Protein AF-A0A706BNC9-F1 (afdb_monomer)

Mean predicted aligned error: 5.41 Å

InterPro domains:
  IPR005119 LysR, substrate-binding [PF03466] (3-80)
  IPR058163 LysR-type transcriptional regulator, proteobacterial-type [PTHR30537] (3-82)

pLDDT: mean 89.63, std 9.13, range [45.84, 97.44]

Structure (mmCIF, N/CA/C/O backbone):
data_AF-A0A706BNC9-F1
#
_entry.id   AF-A0A706BNC9-F1
#
loop_
_atom_site.group_PDB
_atom_site.id
_atom_site.type_symbol
_atom_site.label_atom_id
_atom_site.label_alt_id
_atom_site.label_comp_id
_atom_site.label_asym_id
_atom_site.label_entity_id
_atom_site.label_seq_id
_atom_site.pdbx_PDB_ins_code
_atom_site.Cartn_x
_atom_site.Cartn_y
_atom_site.Cartn_z
_atom_site.occupancy
_atom_site.B_iso_or_equiv
_atom_site.auth_seq_id
_atom_site.auth_comp_id
_atom_site.auth_asym_id
_atom_site.auth_atom_id
_atom_site.pdbx_PDB_model_num
ATOM 1 N N . HIS A 1 1 ? 25.119 -9.333 -6.283 1.00 66.69 1 HIS A N 1
ATOM 2 C CA . HIS A 1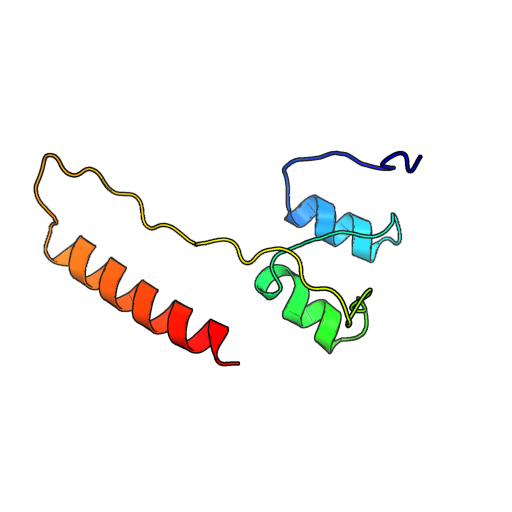 1 ? 24.592 -8.260 -5.416 1.00 66.69 1 HIS A CA 1
ATOM 3 C C . HIS A 1 1 ? 23.790 -7.303 -6.277 1.00 66.69 1 HIS A C 1
ATOM 5 O O . HIS A 1 1 ? 24.324 -6.835 -7.273 1.00 66.69 1 HIS A O 1
ATOM 11 N N . PHE A 1 2 ? 22.519 -7.073 -5.948 1.00 83.94 2 PHE A N 1
ATOM 12 C CA . PHE A 1 2 ? 21.698 -6.066 -6.621 1.00 83.94 2 PHE A CA 1
ATOM 13 C C . PHE A 1 2 ? 21.837 -4.737 -5.876 1.00 83.94 2 PHE A C 1
ATOM 15 O O . PHE A 1 2 ? 21.758 -4.719 -4.649 1.00 83.94 2 PHE A O 1
ATOM 22 N N . THR A 1 3 ? 22.054 -3.648 -6.611 1.00 91.62 3 THR A N 1
ATOM 23 C CA . THR A 1 3 ? 22.122 -2.291 -6.053 1.00 91.62 3 THR A CA 1
ATOM 24 C C . THR A 1 3 ? 20.833 -1.557 -6.420 1.00 91.62 3 THR A C 1
ATOM 26 O O . THR A 1 3 ? 20.505 -1.508 -7.610 1.00 91.62 3 THR A O 1
ATOM 29 N N . PRO A 1 4 ? 20.083 -1.004 -5.450 1.00 93.94 4 PRO A N 1
ATOM 30 C CA . PRO A 1 4 ? 18.865 -0.259 -5.749 1.00 93.94 4 PRO A CA 1
ATOM 31 C C . PRO A 1 4 ? 19.190 0.989 -6.577 1.00 93.94 4 PRO A C 1
ATOM 33 O O . PRO A 1 4 ? 20.153 1.700 -6.292 1.00 93.94 4 PRO A O 1
ATOM 36 N N . ARG A 1 5 ? 18.376 1.262 -7.603 1.00 94.56 5 ARG A N 1
ATOM 37 C CA . ARG A 1 5 ? 18.507 2.470 -8.441 1.00 94.56 5 ARG A CA 1
ATOM 38 C C . ARG A 1 5 ? 17.896 3.712 -7.790 1.00 94.56 5 ARG A C 1
ATOM 40 O O . ARG A 1 5 ? 18.309 4.823 -8.093 1.00 94.56 5 ARG A O 1
ATOM 47 N N . MET A 1 6 ? 16.924 3.514 -6.904 1.00 95.69 6 MET A N 1
ATOM 48 C CA . MET A 1 6 ? 16.221 4.556 -6.164 1.00 95.69 6 MET A CA 1
ATOM 49 C C . MET A 1 6 ? 15.842 4.010 -4.785 1.00 95.69 6 MET A C 1
ATOM 51 O O . MET A 1 6 ? 15.471 2.843 -4.667 1.00 95.69 6 MET A O 1
ATOM 55 N N . ILE A 1 7 ? 15.950 4.845 -3.749 1.00 96.31 7 ILE A N 1
ATOM 56 C CA . ILE A 1 7 ? 15.561 4.513 -2.373 1.00 96.31 7 ILE A CA 1
ATOM 57 C C . ILE A 1 7 ? 14.699 5.658 -1.843 1.00 96.31 7 ILE A C 1
ATOM 59 O O . ILE A 1 7 ? 15.121 6.813 -1.863 1.00 96.31 7 ILE A O 1
ATOM 63 N N . THR A 1 8 ? 13.498 5.338 -1.372 1.00 96.50 8 THR A N 1
ATOM 64 C CA . THR A 1 8 ? 12.584 6.275 -0.711 1.00 96.50 8 THR A CA 1
ATOM 65 C C . THR A 1 8 ? 11.608 5.497 0.169 1.00 96.50 8 THR A C 1
ATOM 67 O O . THR A 1 8 ? 11.454 4.286 0.011 1.00 96.50 8 THR A O 1
ATOM 70 N N . THR A 1 9 ? 10.947 6.190 1.090 1.00 95.69 9 THR A N 1
ATOM 71 C CA . THR A 1 9 ? 9.856 5.651 1.914 1.00 95.69 9 THR A CA 1
ATOM 72 C C . THR A 1 9 ? 8.471 6.009 1.371 1.00 95.69 9 THR A C 1
ATOM 74 O O . THR A 1 9 ? 7.468 5.598 1.945 1.00 95.69 9 THR A O 1
ATOM 77 N N . ASP A 1 10 ? 8.396 6.800 0.298 1.00 96.69 10 ASP A N 1
ATOM 78 C CA . ASP A 1 10 ? 7.137 7.189 -0.338 1.00 96.69 10 ASP A CA 1
ATOM 79 C C . ASP A 1 10 ? 6.708 6.145 -1.380 1.00 96.69 10 ASP A C 1
ATOM 81 O O . ASP A 1 10 ? 7.339 5.979 -2.426 1.00 96.69 10 ASP A O 1
ATOM 85 N N . MET A 1 11 ? 5.609 5.450 -1.094 1.00 95.81 11 MET A N 1
ATOM 86 C CA . MET A 1 11 ? 5.064 4.405 -1.958 1.00 95.81 11 MET A CA 1
ATOM 87 C C . MET A 1 11 ? 4.487 4.939 -3.276 1.00 95.81 11 MET A C 1
ATOM 89 O O . MET A 1 11 ? 4.548 4.233 -4.282 1.00 95.81 11 MET A O 1
ATOM 93 N N . LEU A 1 12 ? 3.964 6.171 -3.309 1.00 96.25 12 LEU A N 1
ATOM 94 C CA . LEU A 1 12 ? 3.488 6.776 -4.558 1.00 96.25 12 LEU A CA 1
ATOM 95 C C . LEU A 1 12 ? 4.673 7.056 -5.479 1.00 96.25 12 LEU A C 1
ATOM 97 O O . LEU A 1 12 ? 4.648 6.660 -6.640 1.00 96.25 12 LEU A O 1
ATOM 101 N N . ALA A 1 13 ? 5.747 7.641 -4.944 1.00 97.19 13 ALA A N 1
ATOM 102 C CA . ALA A 1 13 ? 6.968 7.875 -5.713 1.00 97.19 13 ALA A CA 1
ATOM 103 C C . ALA A 1 13 ? 7.568 6.566 -6.258 1.00 97.19 13 ALA A C 1
ATOM 105 O O . ALA A 1 13 ? 8.043 6.529 -7.392 1.00 97.19 13 ALA A O 1
ATOM 106 N N . LEU A 1 14 ? 7.518 5.484 -5.475 1.00 97.38 14 LEU A N 1
ATOM 107 C CA . LEU A 1 14 ? 7.959 4.163 -5.924 1.00 97.38 14 LEU A CA 1
ATOM 108 C C . LEU A 1 14 ? 7.090 3.596 -7.057 1.00 97.38 14 LEU A C 1
ATOM 110 O O . LEU A 1 14 ? 7.636 3.011 -7.993 1.00 97.38 14 LEU A O 1
ATOM 114 N N . ARG A 1 15 ? 5.764 3.784 -7.008 1.00 96.81 15 ARG A N 1
ATOM 115 C CA . ARG A 1 15 ? 4.868 3.384 -8.104 1.00 96.81 15 ARG A CA 1
ATOM 116 C C . ARG A 1 15 ? 5.188 4.153 -9.380 1.00 96.81 15 ARG A C 1
ATOM 118 O O . ARG A 1 15 ? 5.396 3.529 -10.414 1.00 96.81 15 ARG A O 1
ATOM 125 N N . GLU A 1 16 ? 5.286 5.479 -9.303 1.00 97.06 16 GLU A N 1
ATOM 126 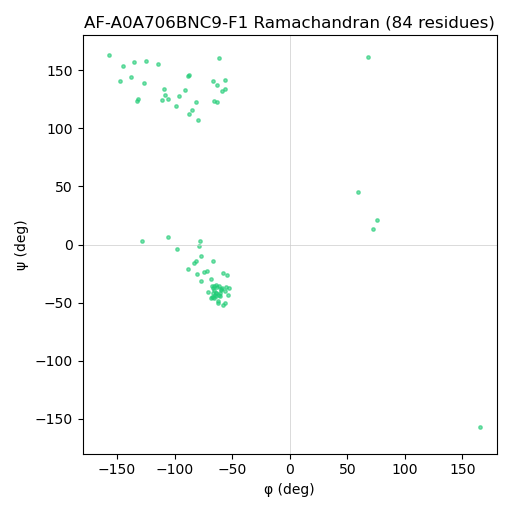C CA . GLU A 1 16 ? 5.610 6.310 -10.470 1.00 97.06 16 GLU A CA 1
ATOM 127 C C . GLU A 1 16 ? 6.991 5.960 -11.051 1.00 97.06 16 GLU A C 1
ATOM 129 O O . GLU A 1 16 ? 7.175 5.929 -12.266 1.00 97.06 16 GLU A O 1
ATOM 134 N N . ALA A 1 17 ? 7.964 5.610 -10.203 1.00 97.44 17 ALA A N 1
ATOM 135 C CA . ALA A 1 17 ? 9.265 5.127 -10.657 1.00 97.44 17 ALA A CA 1
ATOM 136 C C . ALA A 1 17 ? 9.165 3.787 -11.413 1.00 97.44 17 ALA A C 1
ATOM 138 O O . ALA A 1 17 ? 9.823 3.615 -12.441 1.00 97.44 17 ALA A O 1
ATOM 139 N N . ALA A 1 18 ? 8.343 2.845 -10.939 1.00 96.88 18 ALA A N 1
ATOM 140 C CA . ALA A 1 18 ? 8.104 1.582 -11.641 1.00 96.88 18 ALA A CA 1
ATOM 141 C C . ALA A 1 18 ? 7.419 1.812 -12.998 1.00 96.88 18 ALA A C 1
ATOM 143 O O . ALA A 1 18 ? 7.877 1.280 -14.008 1.00 96.88 18 ALA A O 1
ATOM 144 N N . MET A 1 19 ? 6.409 2.685 -13.034 1.00 97.12 19 MET A N 1
ATOM 145 C CA . MET A 1 19 ? 5.721 3.116 -14.258 1.00 97.12 19 MET A CA 1
ATOM 146 C C . MET A 1 19 ? 6.672 3.769 -15.269 1.00 97.12 19 MET A C 1
ATOM 148 O O . MET A 1 19 ? 6.567 3.547 -16.472 1.00 97.12 19 MET A O 1
ATOM 152 N N . ALA A 1 20 ? 7.652 4.535 -14.784 1.00 97.19 20 ALA A N 1
ATOM 153 C CA . ALA A 1 20 ? 8.696 5.145 -15.604 1.00 97.19 20 ALA A CA 1
ATOM 154 C C . ALA A 1 20 ? 9.821 4.168 -16.016 1.00 97.19 20 ALA A C 1
ATOM 156 O O . ALA A 1 20 ? 10.805 4.586 -16.630 1.00 97.19 20 ALA A O 1
ATOM 157 N N . GLY A 1 21 ? 9.724 2.880 -15.667 1.00 96.06 21 GLY A N 1
ATOM 158 C CA . GLY A 1 21 ? 10.708 1.861 -16.039 1.00 96.06 21 GLY A CA 1
ATOM 159 C C . GLY A 1 21 ? 12.012 1.910 -15.237 1.00 96.06 21 GLY A C 1
ATOM 160 O O . GLY A 1 21 ? 13.035 1.384 -15.684 1.00 96.06 21 GLY A O 1
ATOM 161 N N . VAL A 1 22 ? 12.016 2.527 -14.048 1.00 96.75 22 VAL A N 1
ATOM 162 C CA . VAL A 1 22 ? 13.213 2.596 -13.190 1.00 96.75 22 VAL A CA 1
ATOM 163 C C . VAL A 1 22 ? 13.645 1.198 -12.734 1.00 96.75 22 VAL A C 1
ATOM 165 O O . VAL A 1 22 ? 14.847 0.930 -12.664 1.00 96.75 22 VAL A O 1
ATOM 168 N N . GLY A 1 23 ? 12.699 0.297 -12.455 1.00 94.44 23 GLY A N 1
ATOM 169 C CA . GLY A 1 23 ? 12.979 -1.080 -12.049 1.00 94.44 23 GLY A CA 1
ATOM 170 C C . GLY A 1 23 ? 11.767 -1.796 -11.450 1.00 94.44 23 GLY A C 1
ATOM 171 O O . GLY A 1 23 ? 10.628 -1.419 -11.699 1.00 94.44 23 GLY A O 1
ATOM 172 N N . LEU A 1 24 ? 12.036 -2.833 -10.651 1.00 94.56 24 LEU A N 1
ATOM 173 C CA . LEU A 1 24 ? 11.027 -3.612 -9.926 1.00 94.56 24 LEU A CA 1
ATOM 174 C C . LEU A 1 24 ? 10.738 -2.994 -8.553 1.00 94.56 24 LEU A C 1
ATOM 176 O O . LEU A 1 24 ? 11.655 -2.510 -7.885 1.00 94.56 24 LEU A O 1
ATOM 180 N N . VAL A 1 25 ? 9.482 -3.068 -8.114 1.00 94.50 25 VAL A N 1
ATOM 181 C CA . VAL A 1 25 ? 9.030 -2.585 -6.804 1.00 94.50 25 VAL A CA 1
ATOM 182 C C . VAL A 1 25 ? 8.058 -3.584 -6.174 1.00 94.50 25 VAL A C 1
ATOM 184 O O . VAL A 1 25 ? 7.250 -4.191 -6.869 1.00 94.50 25 VAL A O 1
ATOM 187 N N . GLN A 1 26 ? 8.123 -3.735 -4.852 1.00 92.81 26 GLN A N 1
ATOM 188 C CA . GLN A 1 26 ? 7.093 -4.402 -4.061 1.00 92.81 26 GLN A CA 1
ATOM 189 C C . GLN A 1 26 ? 6.186 -3.335 -3.437 1.00 92.81 26 GLN A C 1
ATOM 191 O O . GLN A 1 26 ? 6.658 -2.503 -2.663 1.00 92.81 26 GLN 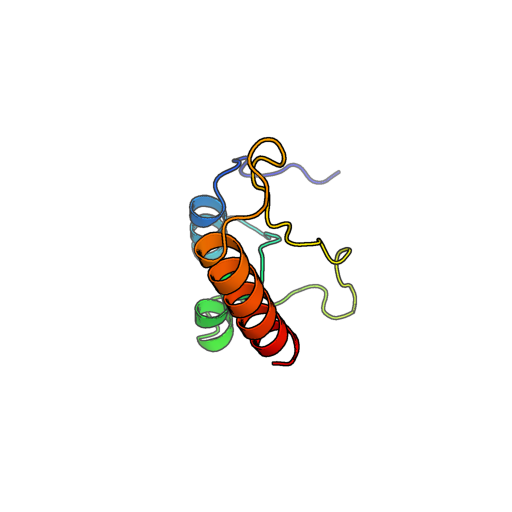A O 1
ATOM 196 N N . LEU A 1 27 ? 4.894 -3.364 -3.762 1.00 92.12 27 LEU A N 1
ATOM 197 C CA . LEU A 1 27 ? 3.877 -2.457 -3.223 1.00 92.12 27 LEU A CA 1
ATOM 198 C C . LEU A 1 27 ? 2.620 -3.245 -2.829 1.00 92.12 27 LEU A C 1
ATOM 200 O O . LEU A 1 27 ? 2.390 -4.324 -3.379 1.00 92.12 27 LEU A O 1
ATOM 204 N N . PRO A 1 28 ? 1.782 -2.721 -1.914 1.00 90.19 28 PRO A N 1
ATOM 205 C CA . PRO A 1 28 ? 0.451 -3.273 -1.693 1.00 90.19 28 PRO A CA 1
ATOM 206 C C . PRO A 1 28 ? -0.352 -3.282 -2.999 1.00 90.19 28 PRO A C 1
ATOM 208 O O . PRO A 1 28 ? -0.402 -2.267 -3.695 1.00 90.19 28 PRO A O 1
ATOM 211 N N . VAL A 1 29 ? -1.020 -4.397 -3.308 1.00 88.19 29 VAL A N 1
ATOM 212 C CA . VAL A 1 29 ? -1.782 -4.575 -4.563 1.00 88.19 29 VAL A CA 1
ATOM 213 C C . VAL A 1 29 ? -2.819 -3.466 -4.767 1.00 88.19 29 VAL A C 1
ATOM 215 O O . VAL A 1 29 ? -2.970 -2.958 -5.874 1.00 88.19 29 VAL A O 1
ATOM 218 N N . LEU A 1 30 ? -3.458 -3.001 -3.688 1.00 86.75 30 LEU A N 1
ATOM 219 C CA . LEU A 1 30 ? -4.394 -1.869 -3.705 1.00 86.75 30 LEU A CA 1
ATOM 220 C C . LEU A 1 30 ? -3.815 -0.580 -4.314 1.00 86.75 30 LEU A C 1
ATOM 222 O O . LEU A 1 30 ? -4.575 0.231 -4.830 1.00 86.75 30 LEU A O 1
ATOM 226 N N . MET A 1 31 ? -2.495 -0.377 -4.280 1.00 91.69 31 MET A N 1
ATOM 227 C CA . MET A 1 31 ? -1.857 0.818 -4.848 1.00 91.69 31 MET A CA 1
ATOM 228 C C . MET A 1 31 ? -1.598 0.728 -6.353 1.00 91.69 31 MET A C 1
ATOM 230 O O . MET A 1 31 ? -1.301 1.758 -6.962 1.00 91.69 31 MET A O 1
ATOM 234 N N . VAL A 1 32 ? -1.658 -0.484 -6.917 1.00 94.25 32 VAL A N 1
ATOM 235 C CA . VAL A 1 32 ? -1.268 -0.794 -8.302 1.00 94.25 32 VAL A CA 1
ATOM 236 C C . VAL A 1 32 ? -2.346 -1.553 -9.086 1.00 94.25 32 VAL A C 1
ATOM 238 O O . VAL A 1 32 ? -2.116 -1.907 -10.239 1.00 94.25 32 VAL A O 1
ATOM 241 N N . LYS A 1 33 ? -3.525 -1.806 -8.490 1.00 93.00 33 LYS A N 1
ATOM 242 C CA . LYS A 1 33 ? -4.625 -2.586 -9.093 1.00 93.00 33 LYS A CA 1
ATOM 243 C C . LYS A 1 33 ? -5.017 -2.050 -10.472 1.00 93.00 33 LYS A C 1
ATOM 245 O O . LYS A 1 33 ? -5.179 -2.829 -11.404 1.00 93.00 33 LYS A O 1
ATOM 250 N N . GLU A 1 34 ? -5.120 -0.730 -10.611 1.00 94.56 34 GLU A N 1
ATOM 251 C CA . GLU A 1 34 ? -5.473 -0.072 -11.874 1.00 94.56 34 GLU A CA 1
ATOM 252 C C . GLU A 1 34 ? -4.379 -0.232 -12.933 1.00 94.56 34 GLU A C 1
ATOM 254 O O . GLU A 1 34 ? -4.674 -0.603 -14.065 1.00 94.56 34 GLU A O 1
ATOM 259 N N . GLN A 1 35 ? -3.115 -0.022 -12.560 1.00 96.31 35 GLN A N 1
ATOM 260 C CA . GLN A 1 35 ? -1.979 -0.122 -13.480 1.00 96.31 35 GLN A CA 1
ATOM 261 C C . GLN A 1 35 ? -1.754 -1.568 -13.943 1.00 96.31 35 GLN A C 1
ATOM 263 O O . GLN A 1 35 ? -1.417 -1.801 -15.102 1.00 96.31 35 GLN A O 1
ATOM 268 N N . LEU A 1 36 ? -1.978 -2.547 -13.059 1.00 94.81 36 LEU A N 1
ATOM 269 C CA . LEU A 1 36 ? -1.968 -3.969 -13.413 1.00 94.81 36 LEU A CA 1
ATOM 270 C C . LEU A 1 36 ? -3.121 -4.308 -14.366 1.00 94.81 36 LEU A C 1
ATOM 272 O O . LEU A 1 36 ? -2.903 -4.967 -15.379 1.00 94.81 36 LEU A O 1
ATOM 276 N N . ALA A 1 37 ? -4.336 -3.828 -14.081 1.00 95.69 37 ALA A N 1
ATOM 277 C CA . ALA A 1 37 ? -5.500 -4.061 -14.938 1.00 95.69 37 ALA A CA 1
ATOM 278 C C . ALA A 1 37 ? -5.351 -3.415 -16.328 1.00 95.69 37 ALA A C 1
ATOM 280 O O . ALA A 1 37 ? -5.799 -3.985 -17.322 1.00 95.69 37 ALA A O 1
ATOM 281 N N . ALA A 1 38 ? -4.701 -2.252 -16.406 1.00 97.00 38 ALA A N 1
ATOM 282 C CA . ALA A 1 38 ? -4.395 -1.561 -17.657 1.00 97.00 38 ALA A CA 1
ATOM 283 C C . ALA A 1 38 ? -3.203 -2.173 -18.424 1.00 97.00 38 ALA A C 1
ATOM 285 O O . ALA A 1 38 ? -2.961 -1.797 -19.571 1.00 97.00 38 ALA A O 1
ATOM 286 N N . GLY A 1 39 ? -2.459 -3.107 -17.818 1.00 95.69 39 GLY A N 1
ATOM 287 C CA . GLY A 1 39 ? -1.241 -3.688 -18.392 1.00 95.69 39 GLY A CA 1
ATOM 288 C C . GLY A 1 39 ? -0.041 -2.733 -18.413 1.00 95.69 39 GLY A C 1
ATOM 289 O O . GLY A 1 39 ? 0.948 -3.004 -19.091 1.00 95.69 39 GLY A O 1
ATOM 290 N N . GLU A 1 40 ? -0.121 -1.616 -17.688 1.00 96.81 40 GLU A N 1
ATOM 291 C CA . GLU A 1 40 ? 0.971 -0.648 -17.541 1.00 96.81 40 GLU A CA 1
ATOM 292 C C . GLU A 1 40 ? 2.037 -1.152 -16.559 1.00 96.81 40 GLU A C 1
ATOM 294 O O . GLU A 1 40 ? 3.227 -0.877 -16.718 1.00 96.81 40 GLU A O 1
ATOM 299 N N . LEU A 1 41 ? 1.608 -1.937 -15.567 1.00 96.75 41 LEU A N 1
ATOM 300 C CA . LEU A 1 41 ? 2.470 -2.772 -14.742 1.00 96.75 41 LEU A CA 1
ATOM 301 C C . LEU A 1 41 ? 2.156 -4.242 -14.994 1.00 96.75 41 LEU A C 1
ATOM 303 O O . LEU A 1 41 ? 1.042 -4.612 -15.358 1.00 96.75 41 LEU A O 1
ATOM 307 N N . VAL A 1 42 ? 3.144 -5.088 -14.727 1.00 95.19 42 VAL A N 1
ATOM 308 C CA . VAL A 1 42 ? 3.000 -6.543 -14.759 1.00 95.19 42 VAL A CA 1
ATOM 309 C C . VAL A 1 42 ? 3.471 -7.125 -13.435 1.00 95.19 42 VAL A C 1
ATOM 311 O O . VAL A 1 42 ? 4.473 -6.676 -12.870 1.00 95.19 42 VAL A O 1
ATOM 314 N N . ALA A 1 43 ? 2.744 -8.120 -12.931 1.00 93.38 43 ALA A N 1
ATOM 315 C CA . ALA A 1 43 ? 3.212 -8.911 -11.805 1.00 93.38 43 ALA A CA 1
ATOM 316 C C . ALA A 1 43 ? 4.434 -9.730 -12.242 1.00 93.38 43 ALA A C 1
ATOM 318 O O . ALA A 1 43 ? 4.504 -10.238 -13.360 1.00 93.38 43 ALA A O 1
ATOM 319 N N . VAL A 1 44 ? 5.421 -9.834 -11.359 1.00 92.56 44 VAL A N 1
ATOM 320 C CA . VAL A 1 44 ? 6.605 -10.671 -11.563 1.00 92.56 44 VAL A CA 1
ATOM 321 C C . VAL A 1 44 ? 6.733 -11.627 -10.391 1.00 92.56 44 VAL A C 1
ATOM 323 O O . VAL A 1 44 ? 6.249 -11.326 -9.303 1.00 92.56 44 VAL A O 1
ATOM 326 N N . LEU A 1 45 ? 7.442 -12.739 -10.599 1.00 91.75 45 LEU A N 1
ATOM 327 C CA . LEU A 1 45 ? 7.654 -13.762 -9.570 1.00 91.75 45 LEU A CA 1
ATOM 328 C C . LEU A 1 45 ? 6.334 -14.362 -9.052 1.00 91.75 45 LEU A C 1
ATOM 330 O O . LEU A 1 45 ? 6.178 -14.534 -7.856 1.00 91.75 45 LEU A O 1
ATOM 334 N N . GLU A 1 46 ? 5.393 -14.702 -9.937 1.00 86.00 46 GLU A N 1
ATOM 335 C CA . GLU A 1 46 ? 4.052 -15.193 -9.557 1.00 86.00 46 GLU A CA 1
ATOM 336 C C . GLU A 1 46 ? 4.067 -16.459 -8.679 1.00 86.00 46 GLU A C 1
ATOM 338 O O . GLU A 1 46 ? 3.145 -16.695 -7.905 1.00 86.00 46 GLU A O 1
ATOM 343 N N . GLU A 1 47 ? 5.133 -17.259 -8.749 1.00 91.94 47 GLU A N 1
ATOM 344 C CA . GLU A 1 47 ? 5.332 -18.443 -7.899 1.00 91.94 47 GLU A CA 1
ATOM 345 C C . GLU A 1 47 ? 5.834 -18.105 -6.482 1.00 91.94 47 GLU A C 1
ATOM 347 O O . GLU A 1 47 ? 6.052 -18.996 -5.656 1.00 91.94 47 GLU A O 1
ATOM 352 N N . TRP A 1 48 ? 6.054 -16.824 -6.188 1.00 90.19 48 TRP A N 1
ATOM 353 C CA . TRP A 1 48 ? 6.581 -16.342 -4.922 1.00 90.19 48 TRP A CA 1
ATOM 354 C C . TRP A 1 48 ? 5.752 -15.165 -4.399 1.00 90.19 48 TRP A C 1
ATOM 356 O O . TRP A 1 48 ? 5.638 -14.125 -5.038 1.00 90.19 48 TRP A O 1
ATOM 366 N N . GLU A 1 49 ? 5.224 -15.299 -3.183 1.00 84.44 49 GLU A N 1
ATOM 367 C CA . GLU A 1 49 ? 4.533 -14.213 -2.485 1.00 84.44 49 GLU A CA 1
ATOM 368 C C . GLU A 1 49 ? 5.398 -13.736 -1.304 1.00 84.44 49 GLU A C 1
ATOM 370 O O . GLU A 1 49 ? 5.912 -14.563 -0.535 1.00 84.44 49 GLU A O 1
ATOM 375 N N . PRO A 1 50 ? 5.572 -12.414 -1.114 1.00 84.38 50 PRO A N 1
ATOM 376 C CA . PRO A 1 50 ? 6.152 -11.898 0.116 1.00 84.38 50 PRO A CA 1
ATOM 377 C C . PRO A 1 50 ? 5.279 -12.277 1.318 1.00 84.38 50 PRO A C 1
ATOM 379 O O . PRO A 1 50 ? 4.095 -12.586 1.198 1.00 84.38 50 PRO A O 1
ATOM 382 N N . ARG A 1 51 ? 5.857 -12.236 2.522 1.00 85.56 51 ARG A N 1
ATOM 383 C CA . ARG A 1 51 ? 5.082 -12.504 3.740 1.00 85.56 51 ARG A CA 1
ATOM 384 C C . ARG A 1 51 ? 3.935 -11.501 3.838 1.00 85.56 51 ARG A C 1
ATOM 386 O O . ARG A 1 51 ? 4.149 -10.302 3.694 1.00 85.56 51 ARG A O 1
ATOM 393 N N . ARG A 1 52 ? 2.731 -12.008 4.108 1.00 80.62 52 ARG A N 1
ATOM 394 C CA . ARG A 1 52 ? 1.554 -11.167 4.321 1.00 80.62 52 ARG A CA 1
ATOM 395 C C . ARG A 1 52 ? 1.761 -10.294 5.549 1.00 80.62 52 ARG A C 1
ATOM 397 O O . ARG A 1 52 ? 2.004 -10.802 6.643 1.00 80.62 52 ARG A O 1
ATOM 404 N N . GLU A 1 53 ? 1.655 -8.992 5.336 1.00 81.12 53 GLU A N 1
ATOM 405 C CA .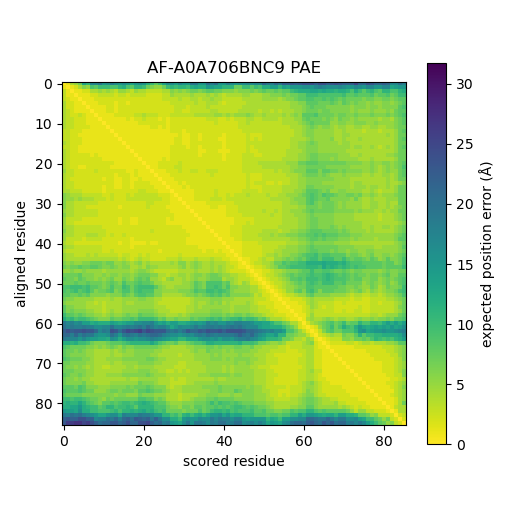 GLU A 1 53 ? 1.724 -7.988 6.388 1.00 81.12 53 GLU A CA 1
ATOM 406 C C . GLU A 1 53 ? 0.334 -7.760 6.990 1.00 81.12 53 GLU A C 1
ATOM 408 O O . GLU A 1 53 ? -0.685 -7.844 6.300 1.00 81.12 53 GLU A O 1
ATOM 413 N N . VAL A 1 54 ? 0.286 -7.477 8.292 1.00 84.38 54 VAL A N 1
ATOM 414 C CA . VAL A 1 54 ? -0.968 -7.231 9.015 1.00 84.38 54 VAL A CA 1
ATOM 415 C C . VAL A 1 54 ? -1.228 -5.730 9.092 1.00 84.38 54 VAL A C 1
ATOM 417 O O . VAL A 1 54 ? -0.384 -4.962 9.554 1.00 84.38 54 VAL A O 1
ATOM 420 N N . ILE A 1 55 ? -2.425 -5.305 8.685 1.00 86.50 55 ILE A N 1
ATOM 421 C CA . ILE A 1 55 ? -2.887 -3.928 8.884 1.00 86.50 55 ILE A CA 1
ATOM 422 C C . ILE A 1 55 ? -3.423 -3.800 10.312 1.00 86.50 55 ILE A C 1
ATOM 424 O O . ILE A 1 55 ? -4.335 -4.519 10.717 1.00 86.50 55 ILE A O 1
ATOM 428 N N . HIS A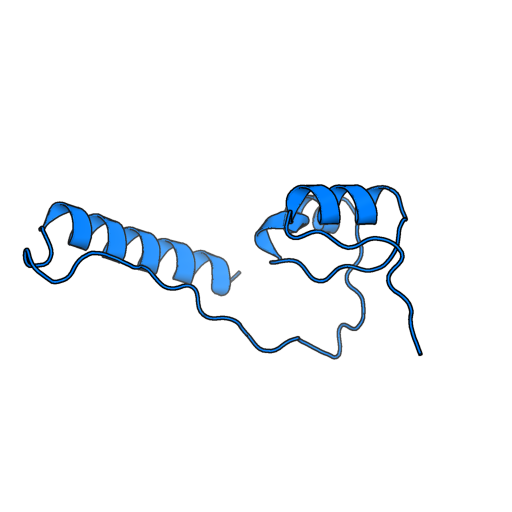 1 56 ? -2.863 -2.868 11.082 1.00 89.88 56 HIS A N 1
ATOM 429 C CA . HIS A 1 56 ? -3.251 -2.635 12.471 1.00 89.88 56 HIS A CA 1
ATOM 430 C C . HIS A 1 56 ? -4.025 -1.322 12.628 1.00 89.88 56 HIS A C 1
ATOM 432 O O . HIS A 1 56 ? -3.542 -0.256 12.250 1.00 89.88 56 HIS A O 1
ATOM 438 N N . ALA A 1 57 ? -5.189 -1.380 13.279 1.00 90.31 57 ALA A N 1
ATOM 439 C CA . ALA A 1 57 ? -5.875 -0.194 13.783 1.00 90.31 57 ALA A CA 1
ATOM 440 C C . ALA A 1 57 ? -5.318 0.176 15.169 1.00 90.31 57 ALA A C 1
ATOM 442 O O . ALA A 1 57 ? -5.462 -0.585 16.127 1.00 90.31 57 ALA A O 1
ATOM 443 N N . VAL A 1 58 ? -4.680 1.344 15.287 1.00 90.81 58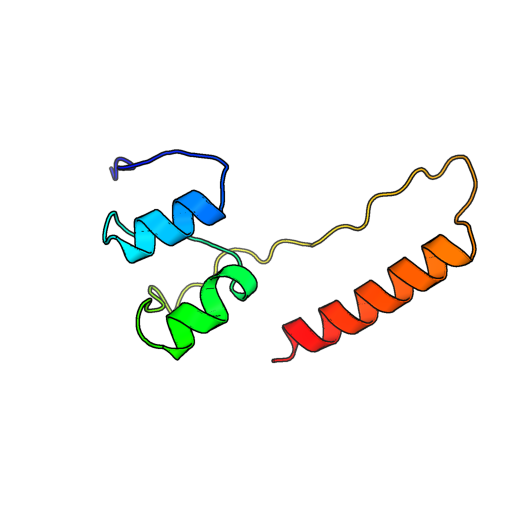 VAL A N 1
ATOM 444 C CA . VAL A 1 58 ? -4.047 1.806 16.534 1.00 90.81 58 VAL A CA 1
ATOM 445 C C . VAL A 1 58 ? -4.823 2.986 17.114 1.00 90.81 58 VAL A C 1
ATOM 447 O O . VAL A 1 58 ? -5.008 4.005 16.454 1.00 90.81 58 VAL A O 1
ATOM 450 N N . PHE A 1 59 ? -5.252 2.870 18.371 1.00 87.69 59 PHE A N 1
ATOM 451 C CA . PHE A 1 59 ? -5.978 3.921 19.086 1.00 87.69 59 PHE A CA 1
ATOM 452 C C . PHE A 1 59 ? -5.602 3.956 20.580 1.00 87.69 59 PHE A C 1
ATOM 454 O O . PHE A 1 59 ? -5.198 2.936 21.145 1.00 87.69 59 PHE A O 1
ATOM 461 N N . PRO A 1 60 ? -5.722 5.113 21.264 1.00 86.38 60 PRO A N 1
ATOM 462 C CA . PRO A 1 60 ? -5.383 5.220 22.682 1.00 86.38 60 PRO A CA 1
ATOM 463 C C . PRO A 1 60 ? -6.320 4.386 23.570 1.00 86.38 60 PRO A C 1
ATOM 465 O O . PRO A 1 60 ? -7.523 4.625 23.610 1.00 86.38 60 PRO A O 1
ATOM 468 N N . SER A 1 61 ? -5.767 3.469 24.367 1.00 77.81 61 SER A N 1
ATOM 469 C CA . SER A 1 61 ? -6.553 2.609 25.269 1.00 77.81 61 SER A CA 1
ATOM 470 C C . SER A 1 61 ? -7.091 3.325 26.517 1.00 77.81 61 SER A C 1
ATOM 472 O O . SER A 1 61 ? -8.089 2.906 27.100 1.00 77.81 61 SER A O 1
ATOM 474 N N . ARG A 1 62 ? -6.452 4.426 26.939 1.00 74.19 62 ARG A N 1
ATOM 475 C CA . ARG A 1 62 ? -6.658 5.047 28.265 1.00 74.19 62 ARG A CA 1
ATOM 476 C C . ARG A 1 62 ? -8.044 5.656 28.508 1.00 74.19 62 ARG A C 1
ATOM 478 O O . ARG A 1 62 ? -8.351 5.974 29.650 1.00 74.19 62 ARG A O 1
ATOM 485 N N 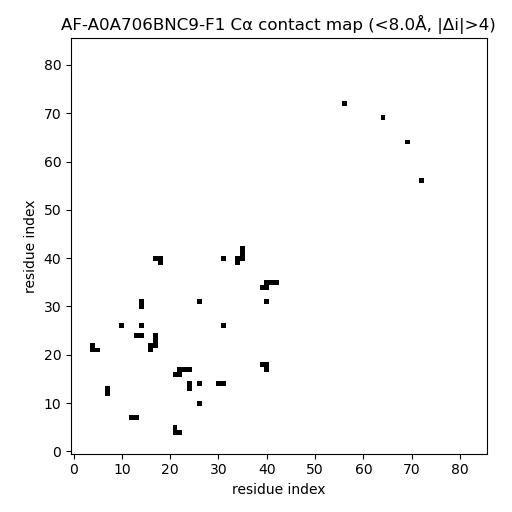. ARG A 1 63 ? -8.863 5.862 27.472 1.00 69.81 63 ARG A N 1
ATOM 486 C CA . ARG A 1 63 ? -10.211 6.457 27.595 1.00 69.81 63 ARG A CA 1
ATOM 487 C C . ARG A 1 63 ? -11.346 5.439 27.437 1.00 69.81 63 ARG A C 1
ATOM 489 O O . ARG A 1 63 ? -12.505 5.837 27.400 1.00 69.81 63 ARG A O 1
ATOM 496 N N . GLY A 1 64 ? -11.022 4.147 27.343 1.00 74.69 64 GLY A N 1
ATOM 497 C CA . GLY A 1 64 ? -11.960 3.156 26.823 1.00 74.69 64 GLY A CA 1
ATOM 498 C C . GLY A 1 64 ? -12.225 3.377 25.329 1.00 74.69 64 GLY A C 1
ATOM 499 O O . GLY A 1 64 ? -11.934 4.437 24.770 1.00 74.69 64 GLY A O 1
ATOM 500 N N . LEU A 1 65 ? -12.746 2.357 24.651 1.00 82.38 65 LEU A N 1
ATOM 501 C CA . LEU A 1 65 ? -13.088 2.471 23.237 1.00 82.38 65 LEU A CA 1
ATOM 502 C C . LEU A 1 65 ? -14.438 3.183 23.106 1.00 82.38 65 LEU A C 1
ATOM 504 O O . LEU A 1 65 ? -15.473 2.601 23.426 1.00 82.38 65 LEU A O 1
ATOM 508 N N . LEU A 1 66 ? -14.427 4.442 22.661 1.00 90.44 66 LEU A N 1
ATOM 509 C CA . LEU A 1 66 ? -15.660 5.190 22.405 1.00 90.44 66 LEU A CA 1
ATOM 510 C C . LEU A 1 66 ? -16.545 4.420 21.406 1.00 90.44 66 LEU A C 1
ATOM 512 O O . LEU A 1 66 ? -16.002 3.884 20.436 1.00 90.44 66 LEU A O 1
ATOM 516 N N . PRO A 1 67 ? -17.883 4.405 21.572 1.00 92.25 67 PRO A N 1
ATOM 517 C CA . PRO A 1 67 ? -18.781 3.694 20.659 1.00 92.25 67 PRO A CA 1
ATOM 518 C C . PRO A 1 67 ? -18.585 4.066 19.184 1.00 92.25 67 PRO A C 1
ATOM 520 O O . PRO A 1 67 ? -18.613 3.193 18.327 1.00 92.25 67 PRO A O 1
ATOM 523 N N . SER A 1 68 ? -18.308 5.338 18.888 1.00 93.12 68 SER A N 1
ATOM 524 C CA . SER A 1 68 ? -18.014 5.805 17.528 1.00 93.12 68 SER A CA 1
ATOM 525 C C . SER A 1 68 ? -16.704 5.249 16.963 1.00 93.12 68 SER A C 1
ATOM 527 O O . SER A 1 68 ? -16.645 4.913 15.785 1.00 93.12 68 SER A O 1
ATOM 529 N N . VAL A 1 69 ? -15.659 5.113 17.789 1.00 92.06 69 VAL A N 1
ATOM 530 C CA . VAL A 1 69 ? -14.382 4.513 17.368 1.00 92.06 69 VAL A CA 1
ATOM 531 C C . VAL A 1 69 ? -14.554 3.014 17.152 1.00 92.06 69 VAL A C 1
ATOM 533 O O . VAL A 1 69 ? -14.047 2.494 16.166 1.00 92.06 69 VAL A O 1
ATOM 536 N N . ARG A 1 70 ? -15.307 2.326 18.023 1.00 91.81 70 ARG A N 1
ATOM 537 C CA . ARG A 1 70 ? -15.666 0.917 17.814 1.00 91.81 70 ARG A CA 1
ATOM 538 C C . ARG A 1 70 ? -16.406 0.729 16.493 1.00 91.81 70 ARG A C 1
ATOM 540 O O . ARG A 1 70 ? -15.952 -0.061 15.683 1.00 91.81 70 ARG A O 1
ATOM 547 N N . ALA A 1 71 ? -17.463 1.506 16.257 1.00 94.69 71 ALA A N 1
ATOM 548 C CA . ALA A 1 71 ? -18.234 1.427 15.019 1.00 94.69 71 ALA A CA 1
ATOM 549 C C . ALA A 1 71 ? -17.359 1.643 13.772 1.00 94.69 71 ALA A C 1
ATOM 551 O O . ALA A 1 71 ? -17.514 0.931 12.786 1.00 94.69 71 ALA A O 1
ATOM 552 N N . LEU A 1 72 ? -16.402 2.579 13.826 1.00 94.50 72 LEU A N 1
ATOM 553 C CA . LEU A 1 72 ? -15.446 2.786 12.738 1.00 94.50 72 LEU A CA 1
ATOM 554 C C . LEU A 1 72 ? -14.499 1.591 12.550 1.00 94.50 72 LEU A C 1
ATOM 556 O O . LEU A 1 72 ? -14.256 1.187 11.419 1.00 94.50 72 LEU A O 1
ATOM 560 N N . VAL A 1 73 ? -13.947 1.035 13.632 1.00 93.06 73 VAL A N 1
ATOM 561 C CA . VAL A 1 73 ? -13.046 -0.129 13.559 1.00 93.06 73 VAL A CA 1
ATOM 562 C C . VAL A 1 73 ? -13.781 -1.359 13.027 1.00 93.06 73 VAL A C 1
ATOM 564 O O . VAL A 1 73 ? -13.227 -2.066 12.187 1.00 93.06 73 VAL A O 1
ATOM 567 N N . ASP A 1 74 ? -15.015 -1.587 13.475 1.00 93.75 74 ASP A N 1
ATOM 568 C CA . ASP A 1 74 ? -15.858 -2.690 13.011 1.00 93.75 74 ASP A CA 1
ATOM 569 C C . ASP A 1 74 ? -16.134 -2.531 11.501 1.00 93.75 74 ASP A C 1
ATOM 571 O O . ASP A 1 74 ? -15.830 -3.437 10.728 1.00 93.75 74 ASP A O 1
ATOM 575 N N . PHE A 1 75 ? -16.548 -1.334 11.059 1.00 95.00 75 PHE A N 1
ATOM 576 C CA . PHE A 1 75 ? -16.737 -1.013 9.638 1.00 95.00 75 PHE A CA 1
ATOM 577 C C . PHE A 1 75 ? -15.471 -1.250 8.802 1.00 95.00 75 PHE A C 1
ATOM 579 O O . PHE A 1 75 ? -15.516 -1.939 7.787 1.00 95.00 75 PHE A O 1
ATOM 586 N N . LEU A 1 76 ? -14.322 -0.714 9.232 1.00 93.69 76 LEU A N 1
ATOM 587 C CA . LEU A 1 76 ? -13.061 -0.897 8.510 1.00 93.69 76 LEU A CA 1
ATOM 588 C C . LEU A 1 76 ? -12.686 -2.379 8.418 1.00 93.69 76 LEU A C 1
ATOM 590 O O . LEU A 1 76 ? -12.266 -2.829 7.360 1.00 93.69 76 LEU A O 1
ATOM 594 N N . THR A 1 77 ? -12.859 -3.144 9.497 1.00 91.19 77 THR A N 1
ATOM 595 C CA . THR A 1 77 ? -12.551 -4.583 9.512 1.00 91.19 77 THR A CA 1
ATOM 596 C C . THR A 1 7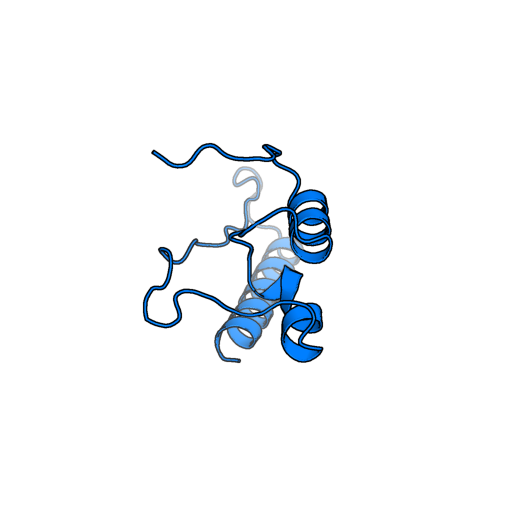7 ? -13.384 -5.338 8.480 1.00 91.19 77 THR A C 1
ATOM 598 O O . THR A 1 77 ? -12.843 -6.155 7.735 1.00 91.19 77 THR A O 1
ATOM 601 N N . GLU A 1 78 ? -14.679 -5.036 8.396 1.00 92.88 78 GLU A N 1
ATOM 602 C CA . GLU A 1 78 ? -15.570 -5.636 7.406 1.00 92.88 78 GLU A CA 1
ATOM 603 C C . GLU A 1 78 ? -15.184 -5.250 5.969 1.00 92.88 78 GLU A C 1
ATOM 605 O O . GLU A 1 78 ? -15.196 -6.108 5.083 1.00 92.88 78 GLU A O 1
ATOM 610 N N . GLU A 1 79 ? -14.851 -3.983 5.706 1.00 91.19 79 GLU A N 1
ATOM 611 C CA . GLU A 1 79 ? -14.442 -3.535 4.364 1.00 91.19 79 GLU A CA 1
ATOM 612 C C . GLU A 1 79 ? -13.100 -4.147 3.938 1.00 91.19 79 GLU A C 1
ATOM 614 O O . GLU A 1 79 ? -12.964 -4.615 2.810 1.00 91.19 79 GLU A O 1
ATOM 619 N N . TYR A 1 80 ? -12.116 -4.217 4.841 1.00 86.25 80 TYR A N 1
ATOM 620 C CA . TYR A 1 80 ? -10.831 -4.855 4.540 1.00 86.25 80 TYR A CA 1
ATOM 621 C C . TYR A 1 80 ? -10.972 -6.363 4.307 1.00 86.25 80 TYR A C 1
ATOM 623 O O . TYR A 1 80 ? -10.278 -6.897 3.446 1.00 86.25 80 TYR A O 1
ATOM 631 N N . ALA A 1 81 ? -11.873 -7.047 5.021 1.00 84.56 81 ALA A N 1
ATOM 632 C CA . ALA A 1 81 ? -12.159 -8.458 4.764 1.00 84.56 81 ALA A CA 1
ATOM 633 C C . ALA A 1 81 ? -12.704 -8.672 3.341 1.00 84.56 81 ALA A C 1
ATOM 635 O O . ALA A 1 81 ? -12.211 -9.546 2.632 1.00 84.56 81 ALA A O 1
ATOM 636 N N . ARG A 1 82 ? -13.628 -7.811 2.885 1.00 85.31 82 ARG A N 1
ATOM 637 C CA . ARG A 1 82 ? -14.143 -7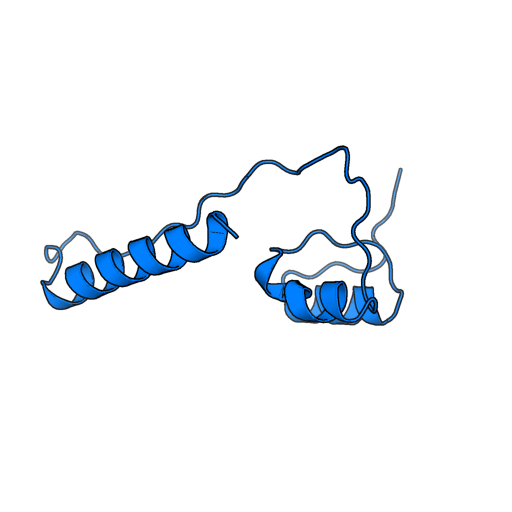.841 1.504 1.00 85.31 82 ARG A CA 1
ATOM 638 C C . ARG A 1 82 ? -13.048 -7.641 0.457 1.00 85.31 82 ARG A C 1
ATOM 640 O O . ARG A 1 82 ? -13.069 -8.302 -0.570 1.00 85.31 82 ARG A O 1
ATOM 647 N N . MET A 1 83 ? -12.088 -6.755 0.718 1.00 75.75 83 MET A N 1
ATOM 648 C CA . MET A 1 83 ? -10.996 -6.468 -0.222 1.00 75.75 83 MET A CA 1
ATOM 649 C C . MET A 1 83 ? -9.956 -7.590 -0.344 1.00 75.75 83 MET A C 1
ATOM 651 O O . MET A 1 83 ? -9.233 -7.610 -1.332 1.00 75.75 83 MET A O 1
ATOM 655 N N . VAL A 1 84 ? -9.818 -8.463 0.660 1.00 67.62 84 VAL A N 1
ATOM 656 C CA . VAL A 1 84 ? -8.832 -9.566 0.661 1.00 67.62 84 VAL A CA 1
ATOM 657 C C . VAL A 1 84 ? -9.387 -10.840 0.012 1.00 67.62 84 VAL A C 1
ATOM 659 O O . VAL A 1 84 ? -8.611 -11.699 -0.401 1.00 67.62 84 VAL A O 1
ATOM 662 N N . GLU A 1 85 ? -10.712 -10.981 -0.063 1.00 57.38 85 GLU A N 1
ATOM 663 C CA . GLU A 1 85 ? -11.378 -12.118 -0.715 1.00 57.38 85 GLU A CA 1
ATOM 664 C C . GLU A 1 85 ? -11.480 -11.977 -2.251 1.00 57.38 85 GLU A C 1
ATOM 666 O O . GLU A 1 85 ? -11.730 -12.978 -2.923 1.00 57.38 85 GLU A O 1
ATOM 671 N N . GLU A 1 86 ? -11.252 -10.775 -2.801 1.00 45.84 86 GLU A N 1
ATOM 672 C CA . GLU A 1 86 ? -11.159 -10.475 -4.247 1.00 45.84 86 GLU A CA 1
ATOM 673 C C . GLU A 1 86 ? -9.721 -10.523 -4.785 1.00 45.84 86 GLU A C 1
ATOM 675 O O . GLU A 1 86 ? -9.543 -11.035 -5.915 1.00 45.84 86 GLU A O 1
#

Secondary structure (DSSP, 8-state):
----S---S-HHHHHHHHHTTS------GGGTHHHHHTTSS----TT--PPPPPP-----GGG---HHHHHHHHHHHHHHHHHHH-

Organism: Salmonella typhimurium (NCBI:txid90371)

Foldseek 3Di:
DDDQQDDDPDPVVVVVCVLVVVDDDDDDCVSCVVCCVVVSDDDPPPVDDDPDDDDDDDDDPPVPQDPVNVVVVVVVVVVVVVVVVD

Radius of gyration: 17.38 Å; Cα contacts (8 Å, |Δi|>4): 28; chains: 1; bounding box: 43×26×47 Å

Sequence (86 aa):
HFTPRMITTDMLALREAAMAGVGLVQLPVLMVKEQLAAGELVAVLEEWEPRREVIHAVFPSRRGLLPSVRALVDFLTEEYARMVEE

Solvent-accessible surface area (backbone atoms only — not comparable to full-atom values): 5944 Å² total; per-residue (Å²): 135,88,77,81,89,74,89,80,91,52,66,66,63,49,50,55,37,37,68,70,64,71,54,89,79,90,73,66,61,89,83,41,50,65,39,44,75,71,62,71,39,76,92,73,61,88,94,59,79,78,83,85,78,84,88,78,90,84,76,78,70,91,77,52,83,50,71,70,56,47,53,50,51,54,50,50,53,56,53,53,53,58,65,71,78,108